Protein AF-A0AAW2H1D3-F1 (afdb_monomer)

Mean predicted aligned error: 13.3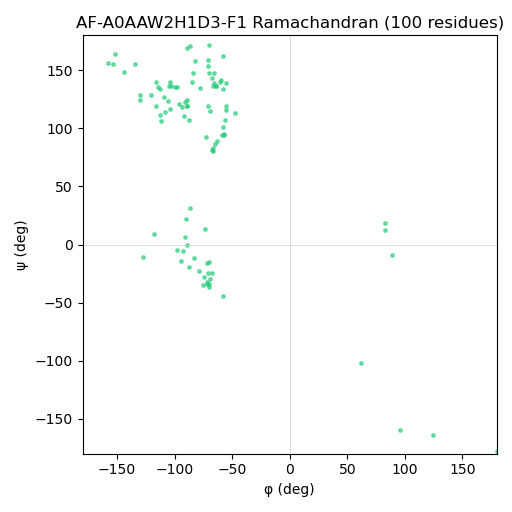1 Å

Structure (mmCIF, N/CA/C/O backbone):
data_AF-A0AAW2H1D3-F1
#
_entry.id   AF-A0AAW2H1D3-F1
#
loop_
_atom_site.group_PDB
_atom_site.id
_atom_site.type_symbol
_atom_site.label_atom_id
_atom_site.label_alt_id
_atom_site.label_comp_id
_atom_site.label_asym_id
_atom_site.label_entity_id
_atom_site.label_seq_id
_atom_site.pdbx_PDB_ins_code
_atom_site.Cartn_x
_atom_site.Cartn_y
_atom_site.Cartn_z
_atom_site.occupancy
_atom_site.B_iso_or_equiv
_atom_site.auth_seq_id
_atom_site.auth_comp_id
_atom_site.auth_asym_id
_atom_site.auth_atom_id
_atom_site.pdbx_PDB_model_num
ATOM 1 N N . MET A 1 1 ? -26.242 21.172 63.219 1.00 48.25 1 MET A N 1
ATOM 2 C CA . MET A 1 1 ? -25.874 21.622 61.854 1.00 48.25 1 MET A CA 1
ATOM 3 C C . MET A 1 1 ? -24.610 20.910 61.340 1.00 48.25 1 MET A C 1
ATOM 5 O O . MET A 1 1 ? -23.706 21.559 60.840 1.00 48.25 1 MET A O 1
ATOM 9 N N . LYS A 1 2 ? -24.511 19.577 61.485 1.00 49.31 2 LYS A N 1
ATOM 10 C CA . LYS A 1 2 ? -23.327 18.781 61.078 1.00 49.31 2 LYS A CA 1
ATOM 11 C C . LYS A 1 2 ? -23.666 17.590 60.164 1.00 49.31 2 LYS A C 1
ATOM 13 O O . LYS A 1 2 ? -22.761 17.025 59.571 1.00 49.31 2 LYS A O 1
ATOM 18 N N . SER A 1 3 ? -24.953 17.255 60.001 1.00 55.56 3 SER A N 1
ATOM 19 C CA . SER A 1 3 ? -25.402 16.133 59.156 1.00 55.56 3 SER A CA 1
ATOM 20 C C . SER A 1 3 ? -25.617 16.492 57.684 1.00 55.56 3 SER A C 1
ATOM 22 O O . SER A 1 3 ? -25.624 15.604 56.843 1.00 55.56 3 SER A O 1
ATOM 24 N N . TYR A 1 4 ? -25.770 17.774 57.341 1.00 56.75 4 TYR A N 1
ATOM 25 C CA . TYR A 1 4 ? -26.090 18.186 55.964 1.00 56.75 4 TYR A CA 1
ATOM 26 C C . TYR A 1 4 ? -24.866 18.177 55.035 1.00 56.75 4 TYR A C 1
ATOM 28 O O . TYR A 1 4 ? -25.007 18.037 53.827 1.00 56.75 4 TYR A O 1
ATOM 36 N N . ILE A 1 5 ? -23.658 18.278 55.604 1.00 58.47 5 ILE A N 1
ATOM 37 C CA . ILE A 1 5 ? -22.392 18.287 54.852 1.00 58.47 5 ILE A CA 1
ATOM 38 C C . ILE A 1 5 ? -22.106 16.895 54.261 1.00 58.47 5 ILE A C 1
ATOM 40 O O . ILE A 1 5 ? -21.615 16.785 53.142 1.00 58.47 5 ILE A O 1
ATOM 44 N N . LEU A 1 6 ? -22.494 15.830 54.972 1.00 54.78 6 LEU A N 1
ATOM 45 C CA . LEU A 1 6 ? -22.341 14.444 54.517 1.00 54.78 6 LEU A CA 1
ATOM 46 C C . LEU A 1 6 ? -23.311 14.073 53.385 1.00 54.78 6 LEU A C 1
ATOM 48 O O . LEU A 1 6 ? -22.949 13.302 52.502 1.00 54.78 6 LEU A O 1
ATOM 52 N N . ALA A 1 7 ? -24.512 14.656 53.370 1.00 56.88 7 ALA A N 1
ATOM 53 C CA . ALA A 1 7 ? -25.494 14.398 52.318 1.00 56.88 7 ALA A CA 1
ATOM 54 C C . ALA A 1 7 ? -25.076 15.007 50.965 1.00 56.88 7 ALA A C 1
ATOM 56 O O . ALA A 1 7 ? -25.276 14.389 49.925 1.00 56.88 7 ALA A O 1
ATOM 57 N N . ILE A 1 8 ? -24.444 16.187 50.973 1.00 58.69 8 ILE A N 1
ATOM 58 C CA . ILE A 1 8 ? -24.027 16.888 49.745 1.00 58.69 8 ILE A CA 1
ATOM 59 C C . ILE A 1 8 ? -22.833 16.180 49.072 1.00 58.69 8 ILE A C 1
ATOM 61 O O . ILE A 1 8 ? -22.761 16.115 47.845 1.00 58.69 8 ILE A O 1
ATOM 65 N N . LEU A 1 9 ? -21.930 15.582 49.858 1.00 56.12 9 LEU A N 1
ATOM 66 C CA . LEU A 1 9 ? -20.774 14.828 49.350 1.00 56.12 9 LEU A CA 1
ATOM 67 C C . LEU A 1 9 ? -21.157 13.504 48.659 1.00 56.12 9 LEU A C 1
ATOM 69 O O . LEU A 1 9 ? -20.476 13.091 47.719 1.00 56.12 9 LEU A O 1
ATOM 73 N N . LEU A 1 10 ? -22.258 12.866 49.073 1.00 55.19 10 LEU A N 1
ATOM 74 C CA . LEU A 1 10 ? -22.756 11.626 48.458 1.00 55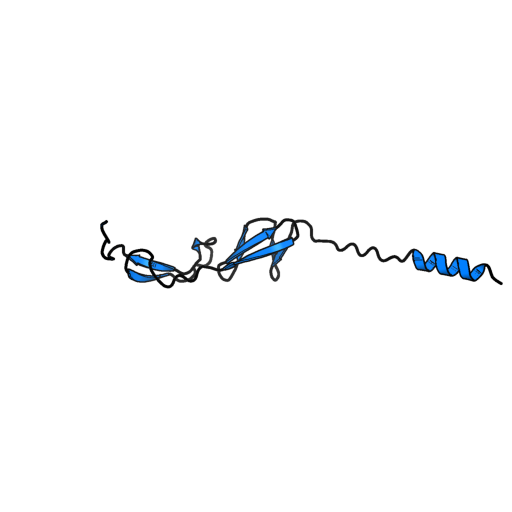.19 10 LEU A CA 1
ATOM 75 C C . LEU A 1 10 ? -23.425 11.852 47.093 1.00 55.19 10 LEU A C 1
ATOM 77 O O . LEU A 1 10 ? -23.389 10.970 46.240 1.00 55.19 10 LEU A O 1
ATOM 81 N N . VAL A 1 11 ? -23.998 13.035 46.848 1.00 56.91 11 VAL A N 1
ATOM 82 C CA . VAL A 1 11 ? -24.629 13.356 45.552 1.00 56.91 11 VAL A CA 1
ATOM 83 C C . VAL A 1 11 ? -23.574 13.630 44.471 1.00 56.91 11 VAL A C 1
ATOM 85 O O . VAL A 1 11 ? -23.743 13.231 43.323 1.00 56.91 11 VAL A O 1
ATOM 88 N N . MET A 1 12 ? -22.445 14.243 44.838 1.00 54.53 12 MET A N 1
ATOM 89 C CA . MET A 1 12 ? -21.349 14.563 43.908 1.00 54.53 12 MET A CA 1
ATOM 90 C C . MET A 1 12 ? -20.561 13.327 43.434 1.00 54.53 12 MET A C 1
ATOM 92 O O . MET A 1 12 ? -19.966 13.352 42.361 1.00 54.53 12 MET A O 1
ATOM 96 N N . THR A 1 13 ? -20.560 12.234 44.204 1.00 54.97 13 THR A N 1
ATOM 97 C CA . THR A 1 13 ? -19.773 11.020 43.910 1.00 54.97 13 THR A CA 1
ATOM 98 C C . THR A 1 13 ? -20.447 10.058 42.925 1.00 54.97 13 THR A C 1
ATOM 100 O O . THR A 1 13 ? -19.781 9.168 42.404 1.00 54.97 13 THR A O 1
ATOM 103 N N . MET A 1 14 ? -21.732 10.255 42.607 1.00 56.56 14 MET A N 1
ATOM 104 C CA . MET A 1 14 ? -22.469 9.447 41.620 1.00 56.56 14 MET A CA 1
ATOM 105 C C . MET A 1 14 ? -22.440 10.027 40.194 1.00 56.56 14 MET A C 1
ATOM 107 O O . MET A 1 14 ? -22.859 9.356 39.258 1.00 56.56 14 MET A O 1
ATOM 111 N N . CYS A 1 15 ? -21.867 11.221 39.994 1.00 56.72 15 CYS A N 1
ATOM 112 C CA . CYS A 1 15 ? -21.516 11.751 38.667 1.00 56.72 15 CYS A CA 1
ATOM 113 C C . CYS A 1 15 ? -20.118 11.290 38.218 1.00 56.72 15 CYS A C 1
ATOM 115 O O . CYS A 1 15 ? -19.407 12.006 37.511 1.00 56.72 15 CYS A O 1
ATOM 117 N N . GLY A 1 16 ? -19.710 10.089 38.643 1.00 55.56 16 GLY A N 1
ATOM 118 C CA . GLY A 1 16 ? -18.573 9.390 38.069 1.00 55.56 16 GLY A CA 1
ATOM 119 C C . GLY A 1 16 ? -18.847 9.201 36.588 1.00 55.56 16 GLY A C 1
ATOM 120 O O . GLY A 1 16 ? -19.646 8.354 36.200 1.00 55.56 16 GLY A O 1
ATOM 121 N N . MET A 1 17 ? -18.226 10.050 35.777 1.00 58.47 17 MET A N 1
ATOM 122 C CA . MET A 1 17 ? -18.235 9.951 34.333 1.00 58.47 17 MET A CA 1
ATOM 123 C C . MET A 1 17 ? -17.675 8.578 33.967 1.00 58.47 17 MET A C 1
ATOM 125 O O . MET A 1 17 ? -16.461 8.390 33.872 1.00 58.47 17 MET A O 1
ATOM 129 N N . ILE A 1 18 ? -18.568 7.608 33.772 1.00 54.69 18 ILE A N 1
ATOM 130 C CA . ILE A 1 18 ? -18.288 6.418 32.985 1.00 54.69 18 ILE A CA 1
ATOM 131 C C . ILE A 1 18 ? -18.145 6.958 31.566 1.00 54.69 18 ILE A C 1
ATOM 133 O O . ILE A 1 18 ? -19.088 6.977 30.779 1.00 54.69 18 ILE A O 1
ATOM 137 N N . HIS A 1 19 ? -16.964 7.494 31.260 1.00 52.66 19 HIS A N 1
ATOM 138 C CA . HIS A 1 19 ? -16.528 7.646 29.891 1.00 52.66 19 HIS A CA 1
ATOM 139 C C . HIS A 1 19 ? -16.388 6.222 29.372 1.00 52.66 19 HIS A C 1
ATOM 141 O O . HIS A 1 19 ? -15.325 5.609 29.455 1.00 52.66 19 HIS A O 1
ATOM 147 N N . SER A 1 20 ? -17.492 5.665 28.882 1.00 54.72 20 SER A N 1
ATOM 148 C CA . SER A 1 20 ? -17.421 4.608 27.898 1.00 54.72 20 SER A CA 1
ATOM 149 C C . SER A 1 20 ? -16.665 5.226 26.733 1.00 54.72 20 SER A C 1
ATOM 151 O O . SER A 1 20 ? -17.239 5.926 25.902 1.00 54.72 20 SER A O 1
ATOM 153 N N . ALA A 1 21 ? -15.348 5.027 26.710 1.00 48.31 21 ALA A N 1
ATOM 154 C CA . ALA A 1 21 ? -14.614 5.046 25.469 1.00 48.31 21 ALA A CA 1
ATOM 155 C C . ALA A 1 21 ? -15.299 3.970 24.630 1.00 48.31 21 ALA A C 1
ATOM 157 O O . ALA A 1 21 ? -15.066 2.777 24.825 1.00 48.31 21 ALA A O 1
ATOM 158 N N . THR A 1 22 ? -16.247 4.375 23.787 1.00 52.38 22 THR A N 1
ATOM 159 C CA . THR A 1 22 ? -16.788 3.521 22.740 1.00 52.38 22 THR A CA 1
ATOM 160 C C . THR A 1 22 ? -15.633 3.301 21.787 1.00 52.38 22 THR A C 1
ATOM 162 O O . THR A 1 22 ? -15.466 4.018 20.803 1.00 52.38 22 THR A O 1
ATOM 165 N N . GLN A 1 23 ? -14.757 2.370 22.156 1.00 53.44 23 GLN A N 1
ATOM 166 C CA . GLN A 1 23 ? -13.814 1.777 21.241 1.00 53.44 23 GLN A CA 1
ATOM 167 C C . GLN A 1 23 ? -14.700 1.249 20.121 1.00 53.44 23 GLN A C 1
ATOM 169 O O . GLN A 1 23 ? -15.618 0.467 20.380 1.00 53.44 23 GLN A O 1
ATOM 174 N N . VAL A 1 24 ? -14.534 1.807 18.923 1.00 56.66 24 VAL A N 1
ATOM 175 C CA . VAL A 1 24 ? -15.307 1.431 17.741 1.00 56.66 24 VAL A CA 1
ATOM 176 C C . VAL A 1 24 ? -14.886 0.003 17.416 1.00 56.66 24 VAL A C 1
ATOM 178 O O . VAL A 1 24 ? -13.928 -0.235 16.689 1.00 56.66 24 VAL A O 1
ATOM 181 N N . PHE A 1 25 ? -15.504 -0.952 18.102 1.00 67.31 25 PHE A N 1
ATOM 182 C CA . PHE A 1 25 ? -15.085 -2.338 18.074 1.00 67.31 25 PHE A CA 1
ATOM 183 C C . PHE A 1 25 ? -15.436 -2.879 16.692 1.00 67.31 25 PHE A C 1
ATOM 185 O O . PHE A 1 25 ? -16.601 -2.858 16.289 1.00 67.31 25 PHE A O 1
ATOM 192 N N . GLY A 1 26 ? -14.423 -3.316 15.947 1.00 75.88 26 GLY A N 1
ATOM 193 C CA . GLY A 1 26 ? -14.616 -3.936 14.642 1.00 75.88 26 GLY A CA 1
ATOM 194 C C . GLY A 1 26 ? -14.797 -2.993 13.452 1.00 75.88 26 GLY A C 1
ATOM 195 O O . GLY A 1 26 ? -15.284 -3.464 12.431 1.00 75.88 26 GLY A O 1
ATOM 196 N N . GLN A 1 27 ? -14.422 -1.710 13.520 1.00 86.94 27 GLN A N 1
ATOM 197 C CA . GLN A 1 27 ? -14.266 -0.875 12.316 1.00 86.94 27 GLN A CA 1
ATOM 198 C C . GLN A 1 27 ? -13.095 0.096 12.457 1.00 86.94 27 GLN A C 1
ATOM 200 O O . GLN A 1 27 ? -12.819 0.591 13.549 1.00 86.94 27 GLN A O 1
ATOM 205 N N . CYS A 1 28 ? -12.448 0.421 11.339 1.00 90.81 28 CYS A N 1
ATOM 206 C CA . CYS A 1 28 ? -11.370 1.402 11.309 1.00 90.81 28 CYS A CA 1
ATOM 207 C C . CYS A 1 28 ? -11.749 2.634 10.489 1.00 90.81 28 CYS A C 1
ATOM 209 O O . CYS A 1 28 ? -12.269 2.517 9.381 1.00 90.81 28 CYS A O 1
ATOM 211 N N . LEU A 1 29 ? -11.446 3.826 11.006 1.00 90.56 29 LEU A N 1
ATOM 212 C CA . LEU A 1 29 ? -11.654 5.083 10.290 1.00 90.56 29 LEU A CA 1
ATOM 213 C C . LEU A 1 29 ? -10.389 5.463 9.509 1.00 90.56 29 LEU A C 1
ATOM 215 O O . LEU A 1 29 ? -9.383 5.844 10.104 1.00 90.56 29 LEU A O 1
ATOM 219 N N . PHE A 1 30 ? -10.450 5.403 8.177 1.00 88.81 30 PHE A N 1
ATOM 220 C CA . PHE A 1 30 ? -9.385 5.875 7.289 1.00 88.81 30 PHE A CA 1
ATOM 221 C C . PHE A 1 30 ? -9.847 7.111 6.514 1.00 88.81 30 PHE A C 1
ATOM 223 O O . PHE A 1 30 ? -10.675 7.030 5.603 1.00 88.81 30 PHE A O 1
ATOM 230 N N . GLY A 1 31 ? -9.334 8.286 6.883 1.00 87.81 31 GLY A N 1
ATOM 231 C CA . GLY A 1 31 ? -9.784 9.554 6.311 1.00 87.81 31 GLY A CA 1
ATOM 232 C C . GLY A 1 31 ? -11.267 9.811 6.605 1.00 87.81 31 GLY A C 1
ATOM 233 O O . GLY A 1 31 ? -11.616 10.223 7.706 1.00 87.81 31 GLY A O 1
ATOM 234 N N . ARG A 1 32 ? -12.137 9.582 5.613 1.00 88.94 32 ARG A N 1
ATOM 235 C CA . ARG A 1 32 ? -13.607 9.716 5.729 1.00 88.94 32 ARG A CA 1
ATOM 236 C C . ARG A 1 32 ? -14.358 8.400 5.493 1.00 88.94 32 ARG A C 1
ATOM 238 O O . ARG A 1 32 ? -15.576 8.419 5.348 1.00 88.94 32 ARG A O 1
ATOM 245 N N . VAL A 1 33 ? -13.641 7.281 5.406 1.00 90.00 33 VAL A N 1
ATOM 246 C CA . VAL A 1 33 ? -14.205 5.962 5.102 1.00 90.00 33 VAL A CA 1
ATOM 247 C C . VAL A 1 33 ? -14.087 5.066 6.328 1.00 90.00 33 VAL A C 1
ATOM 249 O O . VAL A 1 33 ? -13.031 5.002 6.956 1.00 90.00 33 VAL A O 1
ATOM 252 N N . LEU A 1 34 ? -15.175 4.369 6.652 1.00 92.25 34 LEU A N 1
ATOM 253 C CA . LEU A 1 34 ? -15.187 3.285 7.630 1.00 92.25 34 LEU A CA 1
ATOM 254 C C . LEU A 1 34 ? -14.870 1.973 6.915 1.00 92.25 34 LEU A C 1
ATOM 256 O O . LEU A 1 34 ? -15.594 1.561 6.009 1.00 92.25 34 LEU A O 1
ATOM 260 N N . LEU A 1 35 ? -13.779 1.338 7.321 1.00 92.75 35 LEU A N 1
ATOM 261 C CA . LEU A 1 35 ? -13.336 0.045 6.824 1.00 92.75 35 LEU A CA 1
ATOM 262 C C . LEU A 1 35 ? -13.781 -1.045 7.793 1.00 92.75 35 LEU A C 1
ATOM 264 O O . LEU A 1 35 ? -13.625 -0.915 9.009 1.00 92.75 35 LEU A O 1
ATOM 268 N N . THR A 1 36 ? -14.315 -2.135 7.250 1.00 94.38 36 THR A N 1
ATOM 269 C CA . THR A 1 36 ? -14.505 -3.368 8.016 1.00 94.38 36 THR A CA 1
ATOM 270 C C . THR A 1 36 ? -13.148 -4.017 8.303 1.00 94.38 36 THR A C 1
ATOM 272 O O . THR A 1 36 ? -12.191 -3.760 7.568 1.00 94.38 36 THR A O 1
ATOM 275 N N . PRO A 1 37 ? -13.031 -4.888 9.315 1.00 94.75 37 PRO A N 1
ATOM 276 C CA . PRO A 1 37 ? -11.787 -5.590 9.589 1.00 94.75 37 PRO A CA 1
ATOM 277 C C . PRO A 1 37 ? -11.371 -6.429 8.379 1.00 94.75 37 PRO A C 1
ATOM 279 O O . PRO A 1 37 ? -12.223 -6.997 7.688 1.00 94.75 37 PRO A O 1
ATOM 282 N N . GLY A 1 38 ? -10.069 -6.476 8.107 1.00 94.94 38 GLY A N 1
ATOM 283 C CA . GLY A 1 38 ? -9.495 -7.139 6.938 1.00 94.94 38 GLY A CA 1
ATOM 284 C C . GLY A 1 38 ? -8.628 -6.224 6.076 1.00 94.94 38 GLY A C 1
ATOM 285 O O . GLY A 1 38 ? -8.186 -5.156 6.506 1.00 94.94 38 GLY A O 1
ATOM 286 N N . GLU A 1 39 ? -8.360 -6.679 4.854 1.00 96.50 39 GLU A N 1
ATOM 287 C CA . GLU A 1 39 ? -7.472 -6.013 3.903 1.00 96.50 39 GLU A CA 1
ATOM 288 C C . GLU A 1 39 ? -8.263 -5.208 2.869 1.00 96.50 39 GLU A C 1
ATOM 290 O O . GLU A 1 39 ? -9.233 -5.693 2.288 1.00 96.50 39 GLU A O 1
ATOM 295 N N . HIS A 1 40 ? -7.809 -3.987 2.600 1.00 95.56 40 HIS A N 1
ATOM 296 C CA . HIS A 1 40 ? -8.400 -3.069 1.631 1.00 95.56 40 HIS A CA 1
ATOM 297 C C . HIS A 1 40 ? -7.306 -2.441 0.773 1.00 95.56 40 HIS A C 1
ATOM 299 O O . HIS A 1 40 ? -6.155 -2.331 1.191 1.00 95.56 40 HIS A O 1
ATOM 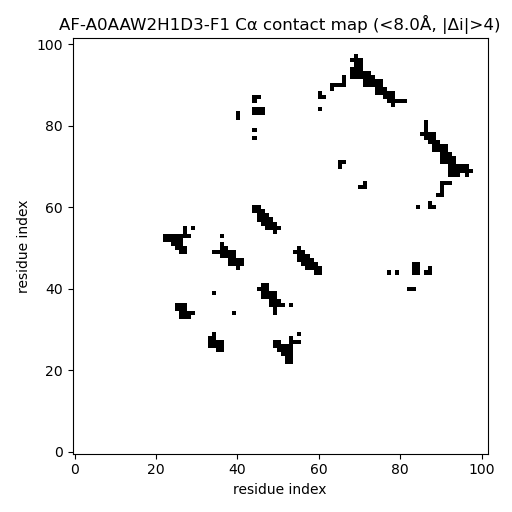305 N N . THR A 1 41 ? -7.662 -1.997 -0.432 1.00 95.94 41 THR A N 1
ATOM 306 C CA . THR A 1 41 ? -6.749 -1.220 -1.284 1.00 95.94 41 THR A CA 1
ATOM 307 C C . THR A 1 41 ? -7.022 0.271 -1.104 1.00 95.94 41 THR A C 1
ATOM 309 O O . THR A 1 41 ? -8.142 0.734 -1.329 1.00 95.94 41 THR A O 1
ATOM 312 N N . GLY A 1 42 ? -6.004 1.011 -0.669 1.00 93.00 42 GLY A N 1
ATOM 313 C CA . GLY A 1 42 ? -6.045 2.457 -0.470 1.00 93.00 42 GLY A CA 1
ATOM 314 C C . GLY A 1 42 ? -5.648 3.252 -1.714 1.00 93.00 42 GLY A C 1
ATOM 315 O O . GLY A 1 42 ? -5.125 2.706 -2.685 1.00 93.00 42 GLY A O 1
ATOM 316 N N . ARG A 1 43 ? -5.892 4.567 -1.661 1.00 91.31 43 ARG A N 1
ATOM 317 C CA . ARG A 1 43 ? -5.397 5.550 -2.637 1.00 91.31 43 ARG A CA 1
ATOM 318 C C . ARG A 1 43 ? -4.537 6.595 -1.916 1.00 91.31 43 ARG A C 1
ATOM 320 O O . ARG A 1 43 ? -5.038 7.168 -0.945 1.00 91.31 43 ARG A O 1
ATOM 327 N N . PRO A 1 44 ? -3.302 6.885 -2.369 1.00 91.94 44 PRO A N 1
ATOM 328 C CA . PRO A 1 44 ? -2.556 6.207 -3.448 1.00 91.94 44 PRO A CA 1
ATOM 329 C C . PRO A 1 44 ? -2.356 4.703 -3.175 1.00 91.94 44 PRO A C 1
ATOM 331 O O . PRO A 1 44 ? -2.551 4.273 -2.031 1.00 91.94 44 PRO A O 1
ATOM 334 N N . CYS A 1 45 ? -2.032 3.914 -4.212 1.00 95.81 45 CYS A N 1
ATOM 335 C CA . CYS A 1 45 ? -1.980 2.447 -4.144 1.00 95.81 45 CYS A CA 1
ATOM 336 C C . CYS A 1 45 ? -1.194 1.971 -2.913 1.00 95.81 45 CYS A C 1
ATOM 338 O O . CYS A 1 45 ? 0.008 2.202 -2.756 1.00 95.81 45 CYS A O 1
ATOM 340 N N . SER A 1 46 ? -1.920 1.335 -2.003 1.00 95.69 46 SER A N 1
ATOM 341 C CA . SER A 1 46 ? -1.421 0.856 -0.718 1.00 95.69 46 SER A CA 1
ATOM 342 C C . SER A 1 46 ? -2.318 -0.261 -0.205 1.00 95.69 46 SER A C 1
ATOM 344 O O . SER A 1 46 ? -3.497 -0.346 -0.565 1.00 95.69 46 SER A O 1
ATOM 346 N N . LYS A 1 47 ? -1.767 -1.114 0.65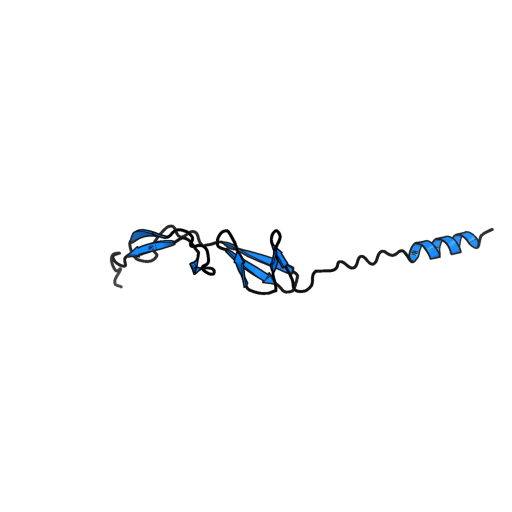2 1.00 97.00 47 LYS A N 1
ATOM 347 C CA . LYS A 1 47 ? -2.538 -2.067 1.440 1.00 97.00 47 LYS A CA 1
ATOM 348 C C . LYS A 1 47 ? -2.949 -1.403 2.745 1.00 97.00 47 LYS A C 1
ATOM 350 O O . LYS A 1 47 ? -2.098 -0.928 3.492 1.00 97.00 47 LYS A O 1
ATOM 355 N N . LEU A 1 48 ? -4.241 -1.385 3.028 1.00 96.31 48 LEU A N 1
ATOM 356 C CA . LEU A 1 48 ? -4.786 -0.965 4.312 1.00 96.31 48 LEU A CA 1
ATOM 357 C C . LEU A 1 48 ? -5.244 -2.216 5.051 1.00 96.31 48 LEU A C 1
ATOM 359 O O . LEU A 1 48 ? -6.066 -2.969 4.535 1.00 96.31 48 LEU A O 1
ATOM 363 N N . ILE A 1 49 ? -4.725 -2.441 6.249 1.00 96.56 49 ILE A N 1
ATOM 364 C CA . ILE A 1 49 ? -5.115 -3.564 7.099 1.00 96.56 49 ILE A CA 1
ATOM 365 C C . ILE A 1 49 ? -5.826 -2.980 8.310 1.00 96.56 49 ILE A C 1
ATOM 367 O O . ILE A 1 49 ? -5.201 -2.299 9.120 1.00 96.56 49 ILE A O 1
ATOM 371 N N . CYS A 1 50 ? -7.130 -3.225 8.401 1.00 95.00 50 CYS A N 1
ATOM 372 C CA . CYS A 1 50 ? -7.943 -2.867 9.554 1.00 95.00 50 CYS A CA 1
ATOM 373 C C . CYS A 1 50 ? -8.012 -4.057 10.514 1.00 95.00 50 CYS A C 1
ATOM 375 O O . CYS A 1 50 ? -8.502 -5.125 10.135 1.00 95.00 50 CYS A O 1
ATOM 377 N N . ASP A 1 51 ? -7.521 -3.887 11.739 1.00 92.31 51 ASP A N 1
ATOM 378 C CA . ASP A 1 51 ? -7.622 -4.912 12.775 1.00 92.31 51 ASP A CA 1
ATOM 379 C C . ASP A 1 51 ? -8.951 -4.820 13.556 1.00 92.31 51 ASP A C 1
ATOM 381 O O . ASP A 1 51 ? -9.728 -3.871 13.436 1.00 92.31 51 ASP A O 1
ATOM 385 N N . ASN A 1 52 ? -9.224 -5.8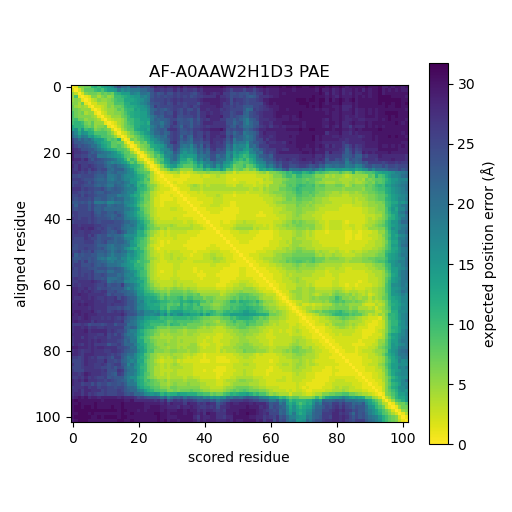25 14.391 1.00 90.50 52 ASN A N 1
ATOM 386 C CA . ASN A 1 52 ? -10.442 -5.857 15.210 1.00 90.50 52 ASN A CA 1
ATOM 387 C C . ASN A 1 52 ? -10.446 -4.816 16.347 1.00 90.50 52 ASN A C 1
ATOM 389 O O . ASN A 1 52 ? -11.504 -4.545 16.917 1.00 90.50 52 ASN A O 1
ATOM 393 N N . ASN A 1 53 ? -9.291 -4.227 16.666 1.00 88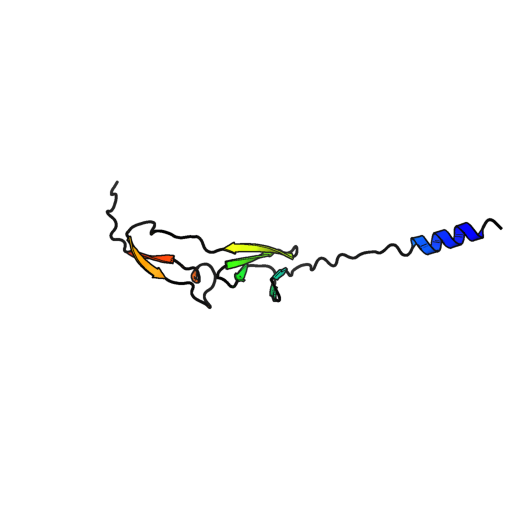.81 53 ASN A N 1
ATOM 394 C CA . ASN A 1 53 ? -9.130 -3.201 17.695 1.00 88.81 53 ASN A CA 1
ATOM 395 C C . ASN A 1 53 ? -9.342 -1.780 17.142 1.00 88.81 53 ASN A C 1
ATOM 397 O O . ASN A 1 53 ? -9.240 -0.811 17.899 1.00 88.81 53 ASN A O 1
ATOM 401 N N . GLY A 1 54 ? -9.620 -1.645 15.840 1.00 87.12 54 GLY A N 1
ATOM 402 C CA . GLY A 1 54 ? -9.777 -0.359 15.164 1.00 87.12 54 GLY A CA 1
ATOM 403 C C . GLY A 1 54 ? -8.451 0.287 14.739 1.00 87.12 54 GLY A C 1
ATOM 404 O O . GLY A 1 54 ? -8.435 1.467 14.384 1.00 87.12 54 GLY A O 1
ATOM 405 N N . GLN A 1 55 ? -7.336 -0.449 14.774 1.00 90.81 55 GLN A N 1
ATOM 406 C CA . GLN A 1 55 ? -6.035 0.001 14.288 1.00 90.81 55 GLN A CA 1
ATOM 407 C C . GLN A 1 55 ? -5.900 -0.243 12.783 1.00 90.81 55 GLN A C 1
ATOM 409 O O . GLN A 1 55 ? -6.278 -1.291 12.258 1.00 90.81 55 GLN A O 1
ATOM 414 N N . ILE A 1 56 ? -5.302 0.732 12.095 1.00 94.31 56 ILE A N 1
ATOM 415 C CA . ILE A 1 56 ? -4.971 0.640 10.673 1.00 94.31 56 ILE A CA 1
ATOM 416 C C . ILE A 1 56 ? -3.466 0.518 10.515 1.00 94.31 56 ILE A C 1
ATOM 418 O O . ILE A 1 56 ? -2.719 1.383 10.973 1.00 94.31 56 ILE A O 1
ATOM 422 N N . THR A 1 57 ? -3.042 -0.510 9.791 1.00 95.75 57 THR A N 1
ATOM 423 C CA . THR A 1 57 ? -1.687 -0.606 9.247 1.00 95.75 57 THR A CA 1
ATOM 424 C C . THR A 1 57 ? -1.721 -0.278 7.760 1.00 95.75 57 THR A C 1
ATOM 426 O O . THR A 1 57 ? -2.613 -0.727 7.041 1.00 95.75 57 THR A O 1
ATOM 429 N N . VAL A 1 58 ? -0.760 0.523 7.303 1.00 95.94 58 VAL A N 1
ATOM 430 C CA . VAL A 1 58 ? -0.636 0.942 5.903 1.00 95.94 58 VAL A CA 1
ATOM 431 C C . VAL A 1 58 ? 0.663 0.381 5.339 1.00 95.94 58 VAL A C 1
ATOM 433 O O . VAL A 1 58 ? 1.739 0.731 5.822 1.00 95.94 58 VAL A O 1
ATOM 436 N N . GLU A 1 59 ? 0.572 -0.451 4.305 1.00 96.44 59 GLU A N 1
ATOM 437 C CA . GLU A 1 59 ? 1.726 -0.889 3.518 1.00 96.44 59 GLU A CA 1
ATOM 438 C C . GLU A 1 59 ? 1.731 -0.141 2.186 1.00 96.44 59 GLU A C 1
ATOM 440 O O . GLU A 1 59 ? 0.808 -0.253 1.376 1.00 96.44 59 GLU A O 1
ATOM 445 N N . THR A 1 60 ? 2.764 0.662 1.960 1.00 95.12 60 THR A N 1
ATOM 446 C CA . THR A 1 60 ? 2.949 1.378 0.699 1.00 95.12 60 THR A CA 1
ATOM 447 C C . THR A 1 60 ? 3.602 0.478 -0.345 1.00 95.12 60 THR A C 1
ATOM 449 O O . THR A 1 60 ? 4.273 -0.500 -0.015 1.00 95.12 60 THR A O 1
ATOM 452 N N . CYS A 1 61 ? 3.430 0.817 -1.625 1.00 93.88 61 CYS A N 1
ATOM 453 C CA . CYS A 1 61 ? 4.113 0.106 -2.701 1.00 93.88 61 CYS A CA 1
ATOM 454 C C . CYS A 1 61 ? 5.638 0.085 -2.500 1.00 93.88 61 CYS A C 1
ATOM 456 O O . CYS A 1 61 ? 6.228 1.112 -2.141 1.00 93.88 61 CYS A O 1
ATOM 458 N N . PRO A 1 62 ? 6.298 -1.051 -2.781 1.00 90.88 62 PRO A N 1
ATOM 459 C CA . PRO A 1 62 ? 7.747 -1.135 -2.709 1.00 90.88 62 PRO A CA 1
ATOM 460 C C . PRO A 1 62 ? 8.383 -0.202 -3.743 1.00 90.88 62 PRO A C 1
ATOM 462 O O . PRO A 1 62 ? 7.979 -0.169 -4.906 1.00 90.88 62 PRO A O 1
ATOM 465 N N . MET A 1 63 ? 9.426 0.524 -3.340 1.00 86.94 63 MET A N 1
ATOM 466 C CA . MET A 1 63 ? 10.241 1.294 -4.278 1.00 86.94 63 MET A CA 1
ATOM 467 C C . MET A 1 63 ? 11.110 0.345 -5.109 1.00 86.94 63 MET A C 1
ATOM 469 O O . MET A 1 63 ? 12.211 -0.030 -4.709 1.00 86.94 63 MET A O 1
ATOM 473 N N . MET A 1 64 ? 10.612 -0.062 -6.275 1.00 85.50 64 MET A N 1
ATOM 474 C CA . MET A 1 64 ? 11.375 -0.859 -7.235 1.00 85.50 64 MET A CA 1
ATOM 475 C C . MET A 1 64 ? 12.176 0.054 -8.161 1.00 85.50 64 MET A C 1
ATOM 477 O O . MET A 1 64 ? 11.615 0.679 -9.048 1.00 85.50 64 MET A O 1
ATOM 481 N N . THR A 1 65 ? 13.494 0.119 -7.995 1.00 81.81 65 THR A N 1
ATOM 482 C CA . THR A 1 65 ? 14.368 0.916 -8.877 1.00 81.81 65 THR A CA 1
ATOM 483 C C . THR A 1 65 ? 14.977 0.105 -10.021 1.00 81.81 65 THR A C 1
ATOM 485 O O . THR A 1 65 ? 15.505 0.682 -10.970 1.00 81.81 65 THR A O 1
ATOM 488 N N . SER A 1 66 ? 14.911 -1.227 -9.959 1.00 84.06 66 SER A N 1
ATOM 489 C CA . SER A 1 66 ? 15.538 -2.111 -10.938 1.00 84.06 66 SER A CA 1
A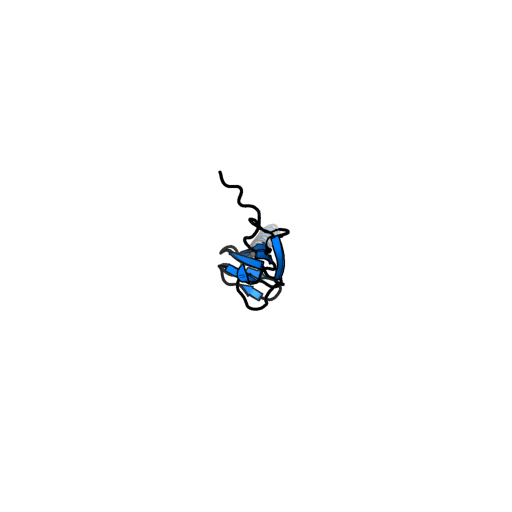TOM 490 C C . SER A 1 66 ? 14.808 -3.445 -11.087 1.00 84.06 66 SER A C 1
ATOM 492 O O . SER A 1 66 ? 13.989 -3.850 -10.260 1.00 84.06 66 SER A O 1
ATOM 494 N N . CYS A 1 67 ? 15.120 -4.135 -12.181 1.00 87.12 67 CYS A N 1
ATOM 495 C CA . CYS A 1 67 ? 14.716 -5.512 -12.405 1.00 87.12 67 CYS A CA 1
ATOM 496 C C . CYS A 1 67 ? 15.617 -6.450 -11.607 1.00 87.12 67 CYS A C 1
ATOM 498 O O . CYS A 1 67 ? 16.836 -6.307 -11.642 1.00 87.12 67 CYS A O 1
ATOM 500 N N . ARG A 1 68 ? 15.026 -7.441 -10.926 1.00 85.00 68 ARG A N 1
ATOM 501 C CA . ARG A 1 68 ? 15.796 -8.463 -10.198 1.00 85.00 68 ARG A CA 1
ATOM 502 C C . ARG A 1 68 ? 16.747 -9.214 -11.133 1.00 85.00 68 ARG A C 1
ATOM 504 O O . ARG A 1 68 ? 17.904 -9.405 -10.792 1.00 85.00 68 ARG A O 1
ATOM 511 N N . ASN A 1 69 ? 16.241 -9.593 -12.307 1.00 83.69 69 ASN A N 1
ATOM 512 C CA . ASN A 1 69 ? 16.994 -10.230 -13.378 1.00 83.69 69 ASN A CA 1
ATOM 513 C C . ASN A 1 69 ? 16.709 -9.468 -14.677 1.00 83.69 69 ASN A C 1
ATOM 515 O O . ASN A 1 69 ? 15.548 -9.317 -15.059 1.00 83.69 69 ASN A O 1
ATOM 519 N N . GLY A 1 70 ? 17.758 -8.994 -15.346 1.00 81.75 70 GLY A N 1
ATOM 520 C CA . GLY A 1 70 ? 17.644 -8.303 -16.628 1.00 81.75 70 GLY A CA 1
ATOM 521 C C . GLY A 1 70 ? 17.603 -6.782 -16.543 1.00 81.75 70 GLY A C 1
ATOM 522 O O . GLY A 1 70 ? 18.065 -6.179 -15.577 1.00 81.75 70 GLY A O 1
ATOM 523 N N . THR A 1 71 ? 17.091 -6.160 -17.601 1.00 86.94 71 THR A N 1
ATOM 524 C CA . THR A 1 71 ? 17.137 -4.704 -17.791 1.00 86.94 71 THR A CA 1
ATOM 525 C C . THR A 1 71 ? 15.726 -4.135 -17.796 1.00 86.94 71 THR A C 1
ATOM 527 O O . THR A 1 71 ? 14.810 -4.726 -18.372 1.00 86.94 71 THR A O 1
ATOM 530 N N . ALA A 1 72 ? 15.553 -2.978 -17.155 1.00 89.38 72 ALA A N 1
ATOM 531 C CA . ALA A 1 72 ? 14.314 -2.224 -17.248 1.00 89.38 72 ALA A CA 1
ATOM 532 C C . ALA A 1 72 ? 14.189 -1.650 -18.665 1.00 89.38 72 ALA A C 1
ATOM 534 O O . ALA A 1 72 ? 15.003 -0.830 -19.082 1.00 89.38 72 ALA A O 1
ATOM 535 N N . ILE A 1 73 ? 13.179 -2.102 -19.404 1.00 91.38 73 ILE A N 1
ATOM 536 C CA . ILE A 1 73 ? 12.861 -1.622 -20.760 1.00 91.38 73 ILE A CA 1
ATOM 537 C C . ILE A 1 73 ? 11.745 -0.575 -20.757 1.00 91.38 73 ILE A C 1
ATOM 539 O O . ILE A 1 73 ? 11.409 -0.009 -21.792 1.00 91.38 73 ILE A O 1
ATOM 543 N N . GLY A 1 74 ? 11.155 -0.320 -19.593 1.00 89.62 74 GLY A N 1
ATOM 544 C CA . GLY A 1 74 ? 10.101 0.660 -19.419 1.00 89.62 74 GLY A CA 1
ATOM 545 C C . GLY A 1 74 ? 9.624 0.719 -17.978 1.00 89.62 74 GLY A C 1
ATOM 546 O O . GLY A 1 74 ? 10.130 0.014 -17.101 1.00 89.62 74 GLY A O 1
ATOM 547 N N . TRP A 1 75 ? 8.620 1.555 -17.753 1.00 90.81 75 TRP A N 1
ATOM 548 C CA . TRP A 1 75 ? 8.017 1.769 -16.449 1.00 90.81 75 TRP A CA 1
ATOM 549 C C . TRP A 1 75 ? 6.504 1.639 -16.558 1.00 90.81 75 TRP A C 1
ATOM 551 O O . TRP A 1 75 ? 5.886 2.279 -17.412 1.00 90.81 75 TRP A O 1
ATOM 561 N N . ARG A 1 76 ? 5.905 0.814 -15.702 1.00 91.06 76 ARG A N 1
ATOM 562 C CA . ARG A 1 76 ? 4.456 0.767 -15.547 1.00 91.06 76 ARG A CA 1
ATOM 563 C C . ARG A 1 76 ? 4.062 1.749 -14.437 1.00 91.06 76 ARG A C 1
ATOM 565 O O . ARG A 1 76 ? 4.577 1.610 -13.326 1.00 91.06 76 ARG A O 1
ATOM 572 N N . PRO A 1 77 ? 3.186 2.732 -14.712 1.00 93.44 77 PRO A N 1
ATOM 573 C CA . PRO A 1 77 ? 2.680 3.632 -13.682 1.00 93.44 77 PRO A CA 1
ATOM 574 C C . PRO A 1 77 ? 1.729 2.896 -12.729 1.00 93.44 77 PRO A C 1
ATOM 576 O O . PRO A 1 77 ? 1.339 1.758 -12.981 1.00 93.44 77 PRO A O 1
ATOM 579 N N . GLU A 1 78 ? 1.333 3.567 -11.650 1.00 93.44 78 GLU A N 1
ATOM 580 C CA . GLU A 1 78 ? 0.251 3.084 -10.794 1.00 93.44 78 GLU A CA 1
ATOM 581 C C . GLU A 1 78 ? -1.039 2.915 -11.617 1.00 93.44 78 GLU A C 1
ATOM 583 O O . GLU A 1 78 ? -1.388 3.793 -12.411 1.00 93.44 78 GLU A O 1
ATOM 588 N N . ILE A 1 79 ? -1.732 1.785 -11.453 1.00 93.75 79 ILE A N 1
ATOM 589 C CA . ILE A 1 79 ? -2.981 1.496 -12.171 1.00 93.75 79 ILE A CA 1
ATOM 590 C C . ILE A 1 79 ? -4.154 1.588 -11.200 1.00 93.75 79 ILE A C 1
ATOM 592 O O . ILE A 1 79 ? -4.303 0.765 -10.296 1.00 93.75 79 ILE A O 1
ATOM 596 N N . GLU A 1 80 ? -5.024 2.568 -11.429 1.00 92.38 80 GLU A N 1
ATOM 597 C CA . GLU A 1 80 ? -6.248 2.739 -10.654 1.00 92.38 80 GLU A CA 1
ATOM 598 C C . GLU A 1 80 ? -7.220 1.565 -10.867 1.00 92.38 80 GLU A C 1
ATOM 600 O O . GLU A 1 80 ? -7.418 1.087 -11.982 1.00 92.38 80 GLU A O 1
ATOM 605 N N . GLY A 1 81 ? -7.855 1.108 -9.785 1.00 91.69 81 GLY A N 1
ATOM 606 C CA . GLY A 1 81 ? -8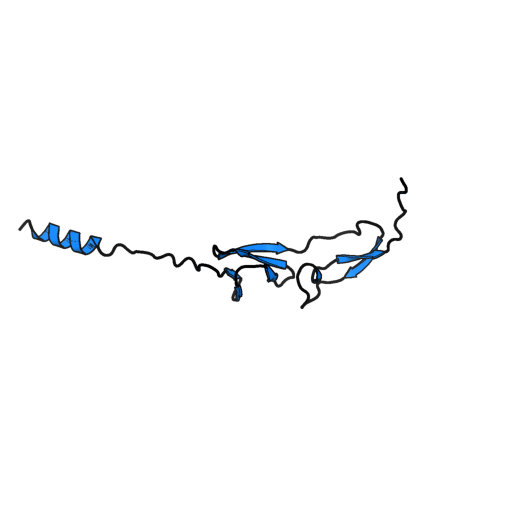.887 0.066 -9.826 1.00 91.69 81 GLY A CA 1
ATOM 607 C C . GLY A 1 81 ? -8.365 -1.368 -9.713 1.00 91.69 81 GLY A C 1
ATOM 608 O O . GLY A 1 81 ? -9.167 -2.277 -9.509 1.00 91.69 81 GLY A O 1
ATOM 609 N N . LEU A 1 82 ? -7.047 -1.585 -9.778 1.00 94.88 82 LEU A N 1
ATOM 610 C CA . LEU A 1 82 ? -6.450 -2.877 -9.438 1.00 94.88 82 LEU A CA 1
ATOM 611 C C . LEU A 1 82 ? -6.227 -3.003 -7.921 1.00 94.88 82 LEU A C 1
ATOM 613 O O . LEU A 1 82 ? -5.949 -2.001 -7.260 1.00 94.88 82 LEU A O 1
ATOM 617 N N . PRO A 1 83 ? -6.326 -4.218 -7.353 1.00 95.88 83 PRO A N 1
ATOM 618 C CA . PRO A 1 83 ? -6.015 -4.439 -5.946 1.00 95.88 83 PRO A CA 1
ATOM 619 C C . PRO A 1 83 ? -4.507 -4.330 -5.694 1.00 95.88 83 PRO A C 1
ATOM 621 O O . PRO A 1 83 ? -3.695 -4.624 -6.576 1.00 95.88 83 PRO A O 1
ATOM 624 N N . TYR A 1 84 ? -4.110 -3.969 -4.475 1.00 95.50 84 TYR A N 1
ATOM 625 C CA . TYR A 1 84 ? -2.717 -4.110 -4.046 1.00 95.50 84 TYR A CA 1
ATOM 626 C C . TYR A 1 84 ? -2.278 -5.591 -4.104 1.00 95.50 84 TYR A C 1
ATOM 628 O O . TYR A 1 84 ? -3.061 -6.461 -3.716 1.00 95.50 84 TYR A O 1
ATOM 636 N N . PRO A 1 85 ? -1.049 -5.922 -4.554 1.00 94.62 85 PRO A N 1
ATOM 637 C CA . PRO A 1 85 ? 0.012 -5.035 -5.047 1.00 94.62 85 PRO A CA 1
ATOM 638 C C . PRO A 1 85 ? -0.025 -4.791 -6.569 1.00 94.62 85 PRO A C 1
ATOM 640 O O . PRO A 1 85 ? 0.890 -4.181 -7.112 1.00 94.62 85 PRO A O 1
ATOM 643 N N . LEU A 1 86 ? -1.049 -5.266 -7.287 1.00 94.31 86 LEU A N 1
ATOM 644 C CA . LEU A 1 86 ? -1.135 -5.154 -8.751 1.00 94.31 86 LEU A CA 1
ATOM 645 C C . LEU A 1 86 ? -1.304 -3.711 -9.242 1.00 94.31 86 LEU A C 1
ATOM 647 O O . LEU A 1 86 ? -0.938 -3.418 -10.378 1.00 94.31 86 LEU A O 1
ATOM 651 N N . CYS A 1 87 ? -1.835 -2.815 -8.404 1.00 95.06 87 CYS A N 1
ATOM 652 C CA . CYS A 1 87 ? -1.876 -1.390 -8.720 1.00 95.06 87 CYS A CA 1
ATOM 653 C C . CYS A 1 87 ? -0.506 -0.704 -8.647 1.00 95.06 87 CYS A C 1
ATOM 655 O O . CYS A 1 87 ? -0.384 0.393 -9.179 1.00 95.06 87 CYS A O 1
ATOM 657 N N . CYS A 1 88 ? 0.519 -1.304 -8.029 1.00 94.75 88 CYS A N 1
ATOM 658 C CA . CYS A 1 88 ? 1.797 -0.633 -7.798 1.00 94.75 88 CYS A CA 1
ATOM 659 C C . CYS A 1 88 ? 2.565 -0.347 -9.092 1.00 94.75 88 CYS A C 1
ATOM 661 O O . CYS A 1 88 ? 2.626 -1.173 -10.005 1.00 94.75 88 CYS A O 1
ATOM 663 N N . ALA A 1 89 ? 3.233 0.807 -9.123 1.00 93.25 89 ALA A N 1
ATOM 664 C CA . ALA A 1 89 ? 4.192 1.124 -10.170 1.00 93.25 89 ALA A CA 1
ATOM 665 C C . ALA A 1 89 ? 5.410 0.192 -10.089 1.00 93.25 89 ALA A C 1
ATOM 667 O O . ALA A 1 89 ? 5.937 -0.063 -9.003 1.00 93.25 89 ALA A O 1
ATOM 668 N N . HIS A 1 90 ? 5.867 -0.308 -11.234 1.00 92.06 90 HIS A N 1
ATOM 669 C CA . HIS A 1 90 ? 7.017 -1.207 -11.296 1.00 92.06 90 HIS A CA 1
ATOM 670 C C . HIS A 1 90 ? 7.724 -1.129 -12.658 1.00 92.06 90 HIS A C 1
ATOM 672 O O . HIS A 1 90 ? 7.094 -0.800 -13.672 1.00 92.06 90 HIS A O 1
ATOM 678 N N . PRO A 1 91 ? 9.026 -1.461 -12.734 1.00 91.06 91 PRO A N 1
ATOM 679 C CA . PRO A 1 91 ? 9.717 -1.550 -14.011 1.00 91.06 91 PRO A CA 1
ATOM 680 C C . PRO A 1 91 ? 9.153 -2.696 -14.860 1.00 91.06 91 PRO A C 1
ATOM 682 O O . PRO A 1 91 ? 8.720 -3.734 -14.352 1.00 91.06 91 PRO A O 1
ATOM 685 N N . ILE A 1 92 ? 9.172 -2.510 -16.177 1.00 90.19 92 ILE A N 1
ATOM 686 C CA . ILE A 1 92 ? 8.936 -3.577 -17.149 1.00 90.19 92 ILE A CA 1
ATOM 687 C C . ILE A 1 92 ? 10.295 -4.208 -17.437 1.00 90.19 92 ILE A C 1
ATOM 689 O O . ILE A 1 92 ? 11.209 -3.525 -17.899 1.00 90.19 92 ILE A O 1
ATOM 693 N N . CYS A 1 93 ? 10.430 -5.496 -17.141 1.00 88.31 93 CYS A N 1
ATOM 694 C CA . CYS A 1 93 ? 11.699 -6.210 -17.206 1.00 88.31 93 CYS A CA 1
ATOM 695 C C . CYS A 1 93 ? 11.765 -7.123 -18.427 1.00 88.31 93 CYS A C 1
ATOM 697 O O . CYS A 1 93 ? 10.810 -7.841 -18.714 1.00 88.31 93 CYS A O 1
ATOM 699 N N . THR A 1 94 ? 12.911 -7.123 -19.110 1.00 86.19 94 THR A N 1
ATOM 700 C CA . THR A 1 94 ? 13.251 -8.141 -20.114 1.00 86.19 94 THR A CA 1
ATOM 701 C C . THR A 1 94 ? 14.258 -9.123 -19.528 1.00 86.19 94 THR A C 1
ATOM 703 O O . THR A 1 94 ? 15.212 -8.705 -18.877 1.00 86.19 94 THR A O 1
ATOM 706 N N . GLU A 1 95 ? 14.114 -10.418 -19.805 1.00 76.44 95 GLU A N 1
ATOM 707 C CA . GLU A 1 95 ? 14.972 -11.481 -19.245 1.00 76.44 95 GLU A CA 1
ATOM 708 C C . GLU A 1 95 ? 16.399 -11.540 -19.839 1.00 76.44 95 GLU A C 1
ATOM 710 O O . GLU A 1 95 ? 17.141 -12.487 -19.600 1.00 76.44 95 GLU A O 1
ATOM 715 N N . ASN A 1 96 ? 16.835 -10.516 -20.579 1.00 60.56 96 ASN A N 1
ATOM 716 C CA . ASN A 1 96 ? 18.087 -10.532 -21.350 1.00 60.56 96 ASN A CA 1
ATOM 717 C C . ASN A 1 96 ? 19.325 -10.037 -20.575 1.00 60.56 96 ASN A C 1
ATOM 719 O O . ASN A 1 96 ? 20.309 -9.623 -21.183 1.00 60.56 96 ASN A O 1
ATOM 723 N N . GLY A 1 97 ? 19.304 -10.067 -19.240 1.00 52.31 97 GLY A N 1
ATOM 724 C CA . GLY A 1 97 ? 20.535 -9.886 -18.458 1.00 52.31 97 GLY A CA 1
ATOM 725 C C . GLY A 1 97 ? 21.444 -11.107 -18.628 1.00 52.31 97 GLY A C 1
ATOM 726 O O . GLY A 1 97 ? 20.913 -12.207 -18.804 1.00 52.31 97 GLY A O 1
ATOM 727 N N . PRO A 1 98 ? 22.786 -10.965 -18.591 1.00 47.16 98 PRO A N 1
ATOM 728 C CA . PRO A 1 98 ? 23.670 -12.116 -18.718 1.00 47.16 98 PRO A CA 1
ATOM 729 C C . PRO A 1 98 ? 23.282 -13.129 -17.643 1.00 47.16 98 PRO A C 1
ATOM 731 O O . PRO A 1 98 ? 23.310 -12.818 -16.451 1.00 47.16 98 PRO A O 1
ATOM 734 N N . ARG A 1 99 ? 22.871 -14.331 -18.065 1.00 44.91 99 ARG A N 1
ATOM 735 C CA . ARG A 1 99 ? 22.741 -15.464 -17.153 1.00 44.91 99 ARG A CA 1
ATOM 736 C C . ARG A 1 99 ? 24.106 -15.626 -16.500 1.00 44.91 99 ARG A C 1
ATOM 738 O O . ARG A 1 99 ? 25.039 -16.087 -17.152 1.00 44.91 99 ARG A O 1
ATOM 745 N N . ALA A 1 100 ? 24.220 -15.253 -15.231 1.00 45.81 100 ALA A N 1
ATOM 746 C CA . ALA A 1 100 ? 25.195 -15.879 -14.364 1.00 45.81 100 ALA A CA 1
ATOM 747 C C . ALA A 1 100 ? 24.767 -17.351 -14.282 1.00 45.81 100 ALA A C 1
ATOM 749 O O . ALA A 1 100 ? 23.883 -17.720 -13.511 1.00 45.81 100 ALA A O 1
ATOM 750 N N . LEU A 1 101 ? 25.282 -18.149 -15.218 1.00 38.25 101 LEU A N 1
ATOM 751 C CA . LEU A 1 101 ? 25.288 -19.597 -15.110 1.00 38.25 101 LEU A CA 1
ATOM 752 C C . LEU A 1 101 ? 26.182 -19.945 -13.905 1.00 38.25 101 LEU A C 1
ATOM 754 O O . LEU A 1 101 ? 27.215 -19.289 -13.747 1.00 38.25 101 LEU A O 1
ATOM 758 N N . PRO A 1 102 ? 25.770 -20.893 -13.044 1.00 50.16 102 PRO A N 1
ATOM 759 C CA . PRO A 1 102 ? 26.628 -21.408 -11.981 1.00 50.16 102 PRO A CA 1
ATOM 760 C C . PRO A 1 102 ? 27.888 -22.079 -12.541 1.00 50.16 102 PRO A C 1
ATOM 762 O O . PRO A 1 102 ? 27.824 -22.614 -13.674 1.00 50.16 102 PRO A O 1
#

Organism: NCBI:txid286306

Foldseek 3Di:
DPPVVVVVVVVVVVPPPPPPPVQVFQWAD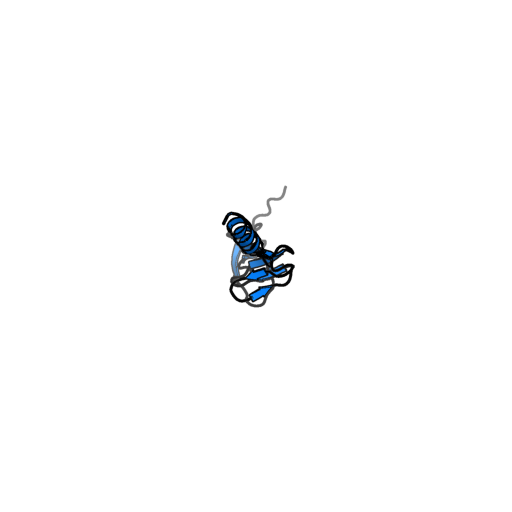DPNDIHGAAWDADPVGWIWGQHRSRDIDIGDADPEPADPAAGQPAKDPQDPPDHPPVRHIYGDGDNPHPPPDD

Sequence (102 aa):
MKSYILAILLVMTMCGMIHSATQVFGQCLFGRVLLTPGEHTGRPCSKLICDNNGQITVETCPMMTSCRNGTAIGWRPEIEGLPYPLCCAHPICTENGPRALP

Nearest PDB structures (foldseek):
  6rm3-assembly1_SE0  TM=5.608E-01  e=3.756E+00  Vairimorpha necatrix

Solvent-accessible surface area (backbone atoms only — not comparable to full-atom values): 6346 Å² total; per-residue (Å²): 145,74,69,67,66,61,57,58,57,60,62,64,62,72,69,65,78,77,73,71,77,76,67,56,73,46,35,17,79,55,95,92,43,80,39,62,56,44,81,44,66,44,87,74,62,17,38,33,38,22,37,63,83,31,48,76,48,76,46,69,58,71,89,58,89,70,39,96,62,32,45,62,80,46,75,44,68,65,42,87,92,48,55,63,74,74,10,40,46,38,62,39,60,40,82,81,36,84,76,81,71,131

Radius of gyration: 27.8 Å; Cα contacts (8 Å, |Δi|>4): 155; chains: 1; bounding box: 53×43×83 Å

Secondary structure (DSSP, 8-state):
--SHHHHHHHHHTT----------TT-EEETTEEEPSEEEEETTTEEEEE-TTS-EEEEEPP---S-SSSEEEEEEPP-TTSPTTTTS-EEEEES-S-----

pLDDT: mean 79.48, std 17.98, range [38.25, 97.0]

InterPro domains:
  IPR029277 Single domain Von Willebrand factor type C domain [PF15430] (32-93)
  IPR029277 Single domain Von Willebrand factor type C domain [SM01318] (28-93)